Protein AF-A0A699WWT0-F1 (afdb_monomer)

Secondary structure (DSSP, 8-state):
-HHHHHHHHHTTS--------STTHHHHHHHT-------------------SHHHHHHHHHHHHHH-TTSHHHHSTTTGGGEEEPTTS-EEETTEEP--SGGGHHHHHHHHHHHSTT-----

pLDDT: mean 74.18, std 12.56, range [45.56, 90.94]

Nearest PDB structures (foldseek):
  7qtt-assembly1_I  TM=2.884E-01  e=9.155E+00  Homo sapiens

Sequence (122 aa):
MRQRRWIELFSNYDCEIRYHLGKANVVANVLSRKERAKPRRVRAMSMTIHSNIKAKILEAQSEAFKNTSTPTEMLKGLEKQLERKEDGGLYLGEQIWVPVYGNLRTLIMKEAHAMRYSIHPG

Foldseek 3Di:
DVVVVCPVVCVVDPDDDDDDPPPVCVVVVVVVPDPPPPPPPDDDDDDDPPDCLVVVQLVQVVVLVVVPPPPCPVCVPVVVQWDQDPVRFTDRVPHTDGDPPPVSVVVVVCCCVPPPPNDDPD

Radius of gyration: 27.01 Å; Cα contacts (8 Å, |Δi|>4): 52; chains: 1; bounding box: 66×43×54 Å

Structure (mmCIF, N/CA/C/O backbone):
data_AF-A0A699WWT0-F1
#
_entry.id   AF-A0A699WWT0-F1
#
loop_
_atom_site.group_PDB
_atom_site.id
_atom_site.type_symbol
_atom_site.label_atom_id
_atom_site.label_alt_id
_atom_site.label_comp_id
_atom_site.label_asym_id
_atom_site.label_entity_id
_atom_site.label_seq_id
_atom_site.pdbx_PDB_ins_code
_atom_site.Cartn_x
_atom_site.Cartn_y
_atom_site.Cartn_z
_atom_site.occupancy
_atom_site.B_iso_or_equiv
_atom_site.auth_seq_id
_atom_site.auth_comp_id
_atom_site.auth_asym_id
_atom_site.auth_atom_id
_atom_site.pdbx_PDB_model_num
ATOM 1 N N . MET A 1 1 ? 26.761 -16.540 -5.747 1.00 51.38 1 MET A N 1
ATOM 2 C CA . MET A 1 1 ? 25.296 -16.329 -5.888 1.00 51.38 1 MET A CA 1
ATOM 3 C C . MET A 1 1 ? 24.807 -16.152 -7.330 1.00 51.38 1 MET A C 1
ATOM 5 O O . MET A 1 1 ? 23.716 -16.619 -7.609 1.00 51.38 1 MET A O 1
ATOM 9 N N . ARG A 1 2 ? 25.549 -15.519 -8.262 1.00 53.88 2 ARG A N 1
ATOM 10 C CA . ARG A 1 2 ? 25.059 -15.328 -9.649 1.00 53.88 2 ARG A CA 1
ATOM 11 C C . ARG A 1 2 ? 24.909 -16.628 -10.450 1.00 53.88 2 ARG A C 1
ATOM 13 O O . ARG A 1 2 ? 23.918 -16.759 -11.141 1.00 53.88 2 ARG A O 1
ATOM 20 N N . GLN A 1 3 ? 25.821 -17.594 -10.310 1.00 61.78 3 GLN A N 1
ATOM 21 C CA . GLN A 1 3 ? 25.770 -18.857 -11.069 1.00 61.78 3 GLN A CA 1
ATOM 22 C C . GLN A 1 3 ? 24.549 -19.734 -10.752 1.00 61.78 3 GLN A C 1
ATOM 24 O O . GLN A 1 3 ? 23.990 -20.319 -11.667 1.00 61.78 3 GLN A O 1
ATOM 29 N N . ARG A 1 4 ? 24.086 -19.788 -9.493 1.00 68.69 4 ARG A N 1
ATOM 30 C CA . ARG A 1 4 ? 22.980 -20.684 -9.100 1.00 68.69 4 ARG A CA 1
ATOM 31 C C . ARG A 1 4 ? 21.634 -20.318 -9.736 1.00 68.69 4 ARG A C 1
ATOM 33 O O . ARG A 1 4 ? 20.849 -21.213 -9.993 1.00 68.69 4 ARG A O 1
ATOM 40 N N . ARG A 1 5 ? 21.387 -19.036 -10.037 1.00 64.94 5 ARG A N 1
ATOM 41 C CA . ARG A 1 5 ? 20.117 -18.584 -10.641 1.00 64.94 5 ARG A CA 1
ATOM 42 C C . ARG A 1 5 ? 19.953 -18.974 -12.110 1.00 64.94 5 ARG A C 1
ATOM 44 O O . ARG A 1 5 ? 18.832 -19.023 -12.586 1.00 64.94 5 ARG A O 1
ATOM 51 N N . TRP A 1 6 ? 21.046 -19.220 -12.831 1.00 72.12 6 TRP A N 1
ATOM 52 C CA . TRP A 1 6 ? 20.971 -19.538 -14.260 1.00 72.12 6 TRP A CA 1
ATOM 53 C C . TRP A 1 6 ? 20.789 -21.034 -14.532 1.00 72.12 6 TRP A C 1
ATOM 55 O O . TRP A 1 6 ? 20.422 -21.392 -15.642 1.00 72.12 6 TRP A O 1
ATOM 65 N N . ILE A 1 7 ? 21.008 -21.898 -13.535 1.00 76.31 7 ILE A N 1
ATOM 66 C CA . ILE A 1 7 ? 20.943 -23.359 -13.702 1.00 76.31 7 ILE A CA 1
ATOM 67 C C . ILE A 1 7 ? 19.528 -23.815 -14.094 1.00 76.31 7 ILE A C 1
ATOM 69 O O . ILE A 1 7 ? 19.395 -24.588 -15.033 1.00 76.31 7 ILE A O 1
ATOM 73 N N . GLU A 1 8 ? 18.485 -23.276 -13.455 1.00 78.88 8 GLU A N 1
ATOM 74 C CA . GLU A 1 8 ? 17.077 -23.567 -13.794 1.00 78.88 8 GLU A CA 1
ATOM 75 C C . GLU A 1 8 ? 16.679 -23.064 -15.189 1.00 78.88 8 GLU A C 1
ATOM 77 O O . GLU A 1 8 ? 15.812 -23.633 -15.844 1.00 78.88 8 GLU A O 1
ATOM 82 N N . LEU A 1 9 ? 17.310 -21.987 -15.670 1.00 75.06 9 LEU A N 1
ATOM 83 C CA . LEU A 1 9 ? 17.058 -21.498 -17.022 1.00 75.06 9 LEU A CA 1
ATOM 84 C C . LEU A 1 9 ? 17.703 -22.426 -18.052 1.00 75.06 9 LEU A C 1
ATOM 86 O O . LEU A 1 9 ? 17.061 -22.772 -19.038 1.00 75.06 9 LEU A O 1
ATOM 90 N N . PHE A 1 10 ? 18.952 -22.837 -17.818 1.00 75.56 10 PHE A N 1
ATOM 91 C CA . PHE A 1 10 ? 19.668 -23.735 -18.721 1.00 75.56 10 PHE A CA 1
ATOM 92 C C . PHE A 1 10 ? 19.035 -25.127 -18.792 1.00 75.56 10 PHE A C 1
ATOM 94 O O . PHE A 1 10 ? 19.085 -25.730 -19.853 1.00 75.56 10 PHE A O 1
ATOM 101 N N . SER A 1 11 ? 18.381 -25.620 -17.733 1.00 77.94 11 SER A N 1
ATOM 102 C CA . SER A 1 11 ? 17.716 -26.934 -17.768 1.00 77.94 11 SER A CA 1
ATOM 103 C C . SER A 1 11 ? 16.520 -27.013 -18.720 1.00 77.94 11 SER A C 1
ATOM 105 O O . SER A 1 11 ? 16.118 -28.111 -19.088 1.00 77.94 11 SER A O 1
ATOM 107 N N . ASN A 1 12 ? 15.948 -25.875 -19.123 1.00 84.75 12 ASN A N 1
ATOM 108 C CA . ASN A 1 12 ? 14.807 -25.835 -20.044 1.00 84.75 12 ASN A CA 1
ATOM 109 C C . ASN A 1 12 ? 15.221 -25.837 -21.523 1.00 84.75 12 ASN A C 1
ATOM 111 O O . ASN A 1 12 ? 14.359 -25.894 -22.397 1.00 84.75 12 ASN A O 1
ATOM 115 N N . TYR A 1 13 ? 16.521 -25.747 -21.809 1.00 83.62 13 TYR A N 1
ATOM 116 C CA . TYR A 1 13 ? 17.063 -25.761 -23.161 1.00 83.62 13 TYR A CA 1
ATOM 117 C C . TYR A 1 13 ? 18.034 -26.930 -23.297 1.00 83.62 13 TYR A C 1
ATOM 119 O O . TYR A 1 13 ? 18.896 -27.130 -22.447 1.00 83.62 13 TYR A O 1
ATOM 127 N N . ASP A 1 14 ? 17.936 -27.677 -24.393 1.00 83.19 14 ASP A N 1
ATOM 128 C CA . ASP A 1 14 ? 18.933 -28.694 -24.726 1.00 83.19 14 ASP A CA 1
ATOM 129 C C . ASP A 1 14 ? 20.166 -28.009 -25.337 1.00 83.19 14 ASP A C 1
ATOM 131 O O . ASP A 1 14 ? 20.302 -27.867 -26.554 1.00 83.19 14 ASP A O 1
ATOM 135 N N . CYS A 1 15 ? 21.009 -27.435 -24.475 1.00 79.06 15 CYS A N 1
ATOM 136 C CA . CYS A 1 15 ? 22.182 -26.668 -24.880 1.00 79.06 15 CYS A CA 1
ATOM 137 C C . CYS A 1 15 ? 23.481 -27.247 -24.304 1.00 79.06 15 CYS A C 1
ATOM 139 O O . CYS A 1 15 ? 23.629 -27.423 -23.096 1.00 79.06 15 CYS A O 1
ATOM 141 N N . GLU A 1 16 ? 24.469 -27.460 -25.175 1.00 83.81 16 GLU A N 1
ATOM 142 C CA . GLU A 1 16 ? 25.822 -27.878 -24.804 1.00 83.81 16 GLU A CA 1
ATOM 143 C C . GLU A 1 16 ? 26.755 -26.655 -24.756 1.00 83.81 16 GLU A C 1
ATOM 145 O O . GLU A 1 16 ? 26.905 -25.923 -25.739 1.00 83.81 16 GLU A O 1
ATOM 150 N N . ILE A 1 17 ? 27.407 -26.412 -23.613 1.00 80.25 17 ILE A N 1
ATOM 151 C CA . ILE A 1 17 ? 28.350 -25.294 -23.464 1.00 80.25 17 ILE A CA 1
ATOM 152 C C . ILE A 1 17 ? 29.701 -25.691 -24.073 1.00 80.25 17 ILE A C 1
ATOM 154 O O . ILE A 1 17 ? 30.526 -26.326 -23.416 1.00 80.25 17 ILE A O 1
ATOM 158 N N . ARG A 1 18 ? 29.956 -25.275 -25.318 1.00 82.50 18 ARG A N 1
ATOM 159 C CA . ARG A 1 18 ? 31.253 -25.465 -25.988 1.00 82.50 18 ARG A CA 1
ATOM 160 C C . ARG A 1 18 ? 32.106 -24.204 -25.918 1.00 82.50 18 ARG A C 1
ATOM 162 O O . ARG A 1 18 ? 31.701 -23.131 -26.362 1.00 82.50 18 ARG A O 1
ATOM 169 N N . TYR A 1 19 ? 33.308 -24.334 -25.360 1.00 80.56 19 TYR A N 1
ATOM 170 C CA . TYR A 1 19 ? 34.256 -23.227 -25.273 1.00 80.56 19 TYR A CA 1
ATOM 171 C C . TYR A 1 19 ? 35.204 -23.223 -26.474 1.00 80.56 19 TYR A C 1
ATOM 173 O O . TYR A 1 19 ? 35.904 -24.201 -26.731 1.00 80.56 19 TYR A O 1
ATOM 181 N N . HIS A 1 20 ? 35.256 -22.102 -27.193 1.00 76.19 20 HIS A N 1
ATOM 182 C CA . HIS A 1 20 ? 36.127 -21.927 -28.353 1.00 76.19 20 HIS A CA 1
ATOM 183 C C . HIS A 1 20 ? 37.058 -20.732 -28.136 1.00 76.19 20 HIS A C 1
ATOM 185 O O . HIS A 1 20 ? 36.615 -19.587 -28.028 1.00 76.19 20 HIS A O 1
ATOM 191 N N . LEU A 1 21 ? 38.365 -20.993 -28.085 1.00 76.94 21 LEU A N 1
ATOM 192 C CA . LEU A 1 21 ? 39.380 -19.952 -27.938 1.00 76.94 21 LEU A CA 1
ATOM 193 C C . LEU A 1 21 ? 39.644 -19.275 -29.301 1.00 76.94 21 LEU A C 1
ATOM 195 O O . LEU A 1 21 ? 39.799 -19.950 -30.317 1.00 76.94 21 LEU A O 1
ATOM 199 N N . GLY A 1 22 ? 39.723 -17.941 -29.344 1.00 79.50 22 GLY A N 1
ATOM 200 C CA . GLY A 1 22 ? 40.140 -17.191 -30.541 1.00 79.50 22 GLY A CA 1
ATOM 201 C C . GLY A 1 22 ? 39.002 -16.726 -31.466 1.00 79.50 22 GLY A C 1
ATOM 202 O O . GLY A 1 22 ? 38.072 -16.051 -31.023 1.00 79.50 22 GLY A O 1
ATOM 203 N N . LYS A 1 23 ? 39.106 -17.019 -32.776 1.00 70.62 23 LYS A N 1
ATOM 204 C CA . LYS A 1 23 ? 38.290 -16.406 -33.855 1.00 70.62 23 LYS A CA 1
ATOM 205 C C . LYS A 1 23 ? 36.775 -16.618 -33.714 1.00 70.62 23 LYS A C 1
ATOM 207 O O . LYS A 1 23 ? 36.009 -15.751 -34.121 1.00 70.62 23 LYS A O 1
ATOM 212 N N . ALA A 1 24 ? 36.340 -17.715 -33.094 1.00 74.12 24 ALA A N 1
ATOM 213 C CA . ALA A 1 24 ? 34.921 -17.996 -32.853 1.00 74.12 24 ALA A CA 1
ATOM 214 C C . ALA A 1 24 ? 34.254 -16.962 -31.924 1.00 74.12 24 ALA A C 1
ATOM 216 O O . ALA A 1 24 ? 33.059 -16.703 -32.032 1.00 74.12 24 ALA A O 1
ATOM 217 N N . ASN A 1 25 ? 35.032 -16.309 -31.056 1.00 76.88 25 ASN A N 1
ATOM 218 C CA . ASN A 1 25 ? 34.518 -15.323 -30.109 1.00 76.88 25 ASN A CA 1
ATOM 219 C C . ASN A 1 25 ? 34.491 -13.895 -30.688 1.00 76.88 25 ASN A C 1
ATOM 221 O O . ASN A 1 25 ? 34.091 -12.952 -30.009 1.00 76.88 25 ASN A O 1
ATOM 225 N N . VAL A 1 26 ? 34.933 -13.708 -31.939 1.00 80.94 26 VAL A N 1
ATOM 226 C CA . VAL A 1 26 ? 34.998 -12.389 -32.590 1.00 80.94 26 VAL A CA 1
ATOM 227 C C . VAL A 1 26 ? 33.597 -11.839 -32.831 1.00 80.94 26 VAL A C 1
ATOM 229 O O . VAL A 1 26 ? 33.352 -10.682 -32.512 1.00 80.94 26 VAL A O 1
ATOM 232 N N . VAL A 1 27 ? 32.660 -12.666 -33.303 1.00 77.25 27 VAL A N 1
ATOM 233 C CA . VAL A 1 27 ? 31.264 -12.251 -33.529 1.00 77.25 27 VAL A CA 1
ATOM 234 C C . VAL A 1 27 ? 30.602 -11.845 -32.211 1.00 77.25 27 VAL A C 1
ATOM 236 O O . VAL A 1 27 ? 30.026 -10.764 -32.119 1.00 77.25 27 VAL A O 1
ATOM 239 N N . ALA A 1 28 ? 30.768 -12.653 -31.159 1.00 77.94 28 ALA A N 1
ATOM 240 C CA . ALA A 1 28 ? 30.262 -12.335 -29.825 1.00 77.94 28 ALA A CA 1
ATOM 241 C C . ALA A 1 28 ? 30.893 -11.051 -29.258 1.00 77.94 28 ALA A C 1
ATOM 243 O O . ALA A 1 28 ? 30.185 -10.194 -28.732 1.00 77.94 28 ALA A O 1
ATOM 244 N N . ASN A 1 29 ? 32.206 -10.864 -29.421 1.00 79.00 29 ASN A N 1
ATOM 245 C CA . ASN A 1 29 ? 32.903 -9.653 -28.985 1.00 79.00 29 ASN A CA 1
ATOM 246 C C . ASN A 1 29 ? 32.468 -8.404 -29.759 1.00 79.00 29 ASN A C 1
ATOM 248 O O . ASN A 1 29 ? 32.382 -7.333 -29.163 1.00 79.00 29 ASN A O 1
ATOM 252 N N . VAL A 1 30 ? 32.200 -8.519 -31.063 1.00 79.44 30 VAL A N 1
ATOM 253 C CA . VAL A 1 30 ? 31.690 -7.413 -31.887 1.00 79.44 30 VAL A CA 1
ATOM 254 C C . VAL A 1 30 ? 30.265 -7.052 -31.459 1.00 79.44 30 VAL A C 1
ATOM 256 O O . VAL A 1 30 ? 29.993 -5.880 -31.213 1.00 79.44 30 VAL A O 1
ATOM 259 N N . LEU A 1 31 ? 29.385 -8.039 -31.262 1.00 74.44 31 LEU A N 1
ATOM 260 C CA . LEU A 1 31 ? 28.003 -7.816 -30.812 1.00 74.44 31 LEU A CA 1
ATOM 261 C C . LEU A 1 31 ? 27.908 -7.336 -29.353 1.00 74.44 31 LEU A C 1
ATOM 263 O O . LEU A 1 31 ? 27.012 -6.569 -29.003 1.00 74.44 31 LEU A O 1
ATOM 267 N N . SER A 1 32 ? 28.844 -7.737 -28.489 1.00 73.62 32 SER A N 1
ATOM 268 C CA . SER A 1 32 ? 28.883 -7.304 -27.086 1.00 73.62 32 SER A CA 1
ATOM 269 C C . SER A 1 32 ? 29.359 -5.858 -26.914 1.00 73.62 32 SER A C 1
ATOM 271 O O . SER A 1 32 ? 29.205 -5.300 -25.821 1.00 73.62 32 SER A O 1
ATOM 273 N N . ARG A 1 33 ? 29.917 -5.222 -27.952 1.00 69.81 33 ARG A N 1
ATOM 274 C CA . ARG A 1 33 ? 30.276 -3.794 -27.951 1.00 69.81 33 ARG A CA 1
ATOM 275 C C . ARG A 1 33 ? 29.038 -2.922 -28.176 1.00 69.81 33 ARG A C 1
ATOM 277 O O . ARG A 1 33 ? 29.025 -2.033 -29.016 1.00 69.81 33 ARG A O 1
ATOM 284 N N . LYS A 1 34 ? 27.987 -3.152 -27.390 1.00 64.06 34 LYS A N 1
ATOM 285 C CA . LYS A 1 34 ? 26.932 -2.157 -27.206 1.00 64.06 34 LYS A CA 1
ATOM 286 C C . LYS A 1 34 ? 27.533 -1.032 -26.372 1.00 64.06 34 LYS A C 1
ATOM 288 O O . LYS A 1 34 ? 28.075 -1.300 -25.297 1.00 64.06 34 LYS A O 1
ATOM 293 N N . GLU A 1 35 ? 27.472 0.198 -26.874 1.00 59.66 35 GLU A N 1
ATOM 294 C CA . GLU A 1 35 ? 27.886 1.391 -26.141 1.00 59.66 35 GLU A CA 1
ATOM 295 C C . GLU A 1 35 ? 27.203 1.370 -24.771 1.00 59.66 35 GLU A C 1
ATOM 297 O O . GLU A 1 35 ? 25.987 1.534 -24.646 1.00 59.66 35 GLU A O 1
ATOM 302 N N . ARG A 1 36 ? 27.976 1.081 -23.719 1.00 61.09 36 ARG A N 1
ATOM 303 C CA . ARG A 1 36 ? 27.499 1.210 -22.347 1.00 61.09 36 ARG A CA 1
ATOM 304 C C . ARG A 1 36 ? 27.460 2.700 -22.063 1.00 61.09 36 ARG A C 1
ATOM 306 O O . ARG A 1 36 ? 28.351 3.219 -21.391 1.00 61.09 36 ARG A O 1
ATOM 313 N N . ALA A 1 37 ? 26.448 3.386 -22.595 1.00 62.75 37 ALA A N 1
ATOM 314 C CA . ALA A 1 37 ? 26.070 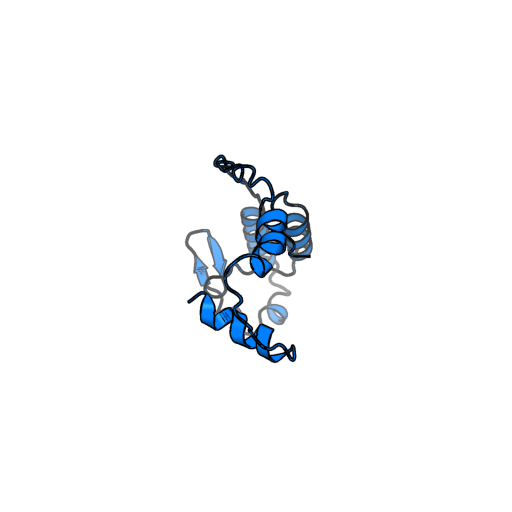4.696 -22.101 1.00 62.75 37 ALA A CA 1
ATOM 315 C C . ALA A 1 37 ? 26.055 4.566 -20.579 1.00 62.75 37 ALA A C 1
ATOM 317 O O . ALA A 1 37 ? 25.390 3.672 -20.040 1.00 62.75 37 ALA A O 1
ATOM 318 N N . LYS A 1 38 ? 26.903 5.350 -19.900 1.00 64.38 38 LYS A N 1
ATOM 319 C CA . LYS A 1 38 ? 27.019 5.299 -18.441 1.00 64.38 38 LYS A CA 1
ATOM 320 C C . LYS A 1 38 ? 25.591 5.314 -17.902 1.00 64.38 38 LY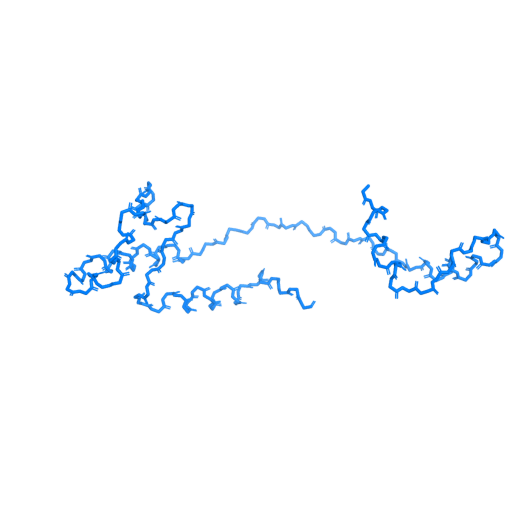S A C 1
ATOM 322 O O . LYS A 1 38 ? 24.864 6.240 -18.270 1.00 64.38 38 LYS A O 1
ATOM 327 N N . PRO A 1 39 ? 25.158 4.317 -17.105 1.00 58.75 39 PRO A N 1
ATOM 328 C CA . PRO A 1 39 ? 23.809 4.334 -16.572 1.00 58.75 39 PRO A CA 1
ATOM 329 C C . PRO A 1 39 ? 23.655 5.672 -15.867 1.00 58.75 39 PRO A C 1
ATOM 331 O O . PRO A 1 39 ? 24.429 5.989 -14.957 1.00 58.75 39 PRO A O 1
ATOM 334 N N . ARG A 1 40 ? 22.745 6.505 -16.381 1.00 61.75 40 ARG A N 1
ATOM 335 C CA . ARG A 1 40 ? 22.510 7.848 -15.869 1.00 61.75 40 ARG A CA 1
ATOM 336 C C . ARG A 1 40 ? 22.030 7.658 -14.439 1.00 61.75 40 ARG A C 1
ATOM 338 O O . ARG A 1 40 ? 20.877 7.316 -14.205 1.00 61.75 40 ARG A O 1
ATOM 345 N N . ARG A 1 41 ? 22.948 7.789 -13.480 1.00 58.19 41 ARG A N 1
ATOM 346 C CA . ARG A 1 41 ? 22.640 7.722 -12.053 1.00 58.19 41 ARG A CA 1
ATOM 347 C C . ARG A 1 41 ? 21.881 8.995 -11.719 1.00 58.19 41 ARG A C 1
ATOM 349 O O . ARG A 1 41 ? 22.477 10.027 -11.427 1.00 58.19 41 ARG A O 1
ATOM 356 N N . VAL A 1 42 ? 20.563 8.934 -11.850 1.00 61.69 42 VAL A N 1
ATOM 357 C CA . VAL A 1 42 ? 19.680 9.999 -11.394 1.00 61.69 42 VAL A CA 1
ATOM 358 C C . VAL A 1 42 ? 19.679 9.924 -9.870 1.00 61.69 42 VAL A C 1
ATOM 360 O O . VAL A 1 42 ? 19.284 8.911 -9.298 1.00 61.69 42 VAL A O 1
ATOM 363 N N . ARG A 1 43 ? 20.179 10.969 -9.203 1.00 59.81 43 ARG A N 1
ATOM 364 C CA . ARG A 1 43 ? 19.932 11.142 -7.769 1.00 59.81 43 ARG A CA 1
ATOM 365 C C . ARG A 1 43 ? 18.437 11.386 -7.615 1.00 59.81 43 ARG A C 1
ATOM 367 O O . ARG A 1 43 ? 17.932 12.367 -8.154 1.00 59.81 43 ARG A O 1
ATOM 374 N N . ALA A 1 44 ? 17.741 10.498 -6.912 1.00 57.19 44 ALA A N 1
ATOM 375 C CA . ALA A 1 44 ? 16.399 10.802 -6.448 1.00 57.19 44 ALA A CA 1
ATOM 376 C C . ALA A 1 44 ? 16.519 12.005 -5.505 1.00 57.19 44 ALA A C 1
ATOM 378 O O . ALA A 1 44 ? 17.169 11.914 -4.464 1.00 57.19 44 ALA A O 1
ATOM 379 N N . MET A 1 45 ? 15.979 13.155 -5.904 1.00 66.38 45 MET A N 1
ATOM 380 C CA . MET A 1 45 ? 15.802 14.263 -4.970 1.00 66.38 45 MET A CA 1
ATOM 381 C C . MET A 1 45 ? 14.801 13.800 -3.909 1.00 66.38 45 MET A C 1
ATOM 383 O O . MET A 1 45 ? 13.838 13.111 -4.245 1.00 66.38 45 MET A O 1
ATOM 387 N N . SER A 1 46 ? 15.039 14.117 -2.634 1.00 54.72 46 SER A N 1
ATOM 388 C CA . SER A 1 46 ? 14.085 13.792 -1.572 1.00 54.72 46 SER A CA 1
ATOM 389 C C . SER A 1 46 ? 12.756 14.473 -1.888 1.00 54.72 46 SER A C 1
ATOM 391 O O . SER A 1 46 ? 12.665 15.699 -1.864 1.00 54.72 46 SER A O 1
ATOM 393 N N . MET A 1 47 ? 11.738 13.689 -2.218 1.00 60.00 47 MET A N 1
ATOM 394 C CA . MET A 1 47 ? 10.391 14.195 -2.436 1.00 60.00 47 MET A CA 1
ATOM 395 C C . MET A 1 47 ? 9.570 13.842 -1.207 1.00 60.00 47 MET A C 1
ATOM 397 O O . MET A 1 47 ? 9.350 12.666 -0.918 1.00 60.00 47 MET A O 1
ATOM 401 N N . THR A 1 48 ? 9.146 14.858 -0.461 1.00 60.19 48 THR A N 1
ATOM 402 C CA . THR A 1 48 ? 8.201 14.682 0.637 1.00 60.19 48 THR A CA 1
ATOM 403 C C . THR A 1 48 ? 6.810 14.499 0.036 1.00 60.19 48 THR A C 1
ATOM 405 O O . THR A 1 48 ? 6.140 15.448 -0.364 1.00 60.19 48 THR A O 1
ATOM 408 N N . ILE A 1 49 ? 6.381 13.244 -0.098 1.00 63.66 49 ILE A N 1
ATOM 409 C CA . ILE A 1 49 ? 5.018 12.927 -0.529 1.00 63.66 49 ILE A CA 1
ATOM 410 C C . ILE A 1 49 ? 4.094 13.164 0.669 1.00 63.66 49 ILE A C 1
ATOM 412 O O . ILE A 1 49 ? 3.975 12.326 1.561 1.00 63.66 49 ILE A O 1
ATOM 416 N N . HIS A 1 50 ? 3.441 14.323 0.697 1.00 64.06 50 HIS A N 1
ATOM 417 C CA . HIS A 1 50 ? 2.430 14.652 1.700 1.00 64.06 50 HIS A CA 1
ATOM 418 C C . HIS A 1 50 ? 1.084 14.030 1.304 1.00 64.06 50 HIS A C 1
ATOM 420 O O . HIS A 1 50 ? 0.213 14.700 0.752 1.00 64.06 50 HIS A O 1
ATOM 426 N N . SER A 1 51 ? 0.913 12.727 1.544 1.00 72.81 51 SER A N 1
ATOM 427 C CA . SER A 1 51 ? -0.377 12.067 1.303 1.00 72.81 51 SER A CA 1
ATOM 428 C C . SER A 1 51 ? -1.351 12.338 2.458 1.00 72.81 51 SER A C 1
ATOM 430 O O . SER A 1 51 ? -1.034 12.088 3.620 1.00 72.81 51 SER A O 1
ATOM 432 N N . ASN A 1 52 ? -2.563 12.807 2.146 1.00 84.69 52 ASN A N 1
ATOM 433 C CA . ASN A 1 52 ? -3.646 12.980 3.128 1.00 84.69 52 ASN A CA 1
ATOM 434 C C . ASN A 1 52 ? -4.435 11.671 3.375 1.00 84.69 52 ASN A C 1
ATOM 436 O O . ASN A 1 52 ? -5.520 11.668 3.950 1.00 84.69 52 ASN A O 1
ATOM 440 N N . ILE A 1 53 ? -3.926 10.528 2.900 1.00 86.94 53 ILE A N 1
ATOM 441 C CA . ILE A 1 53 ? -4.610 9.234 3.036 1.00 86.94 53 ILE A CA 1
ATOM 442 C C . ILE A 1 53 ? -4.732 8.859 4.512 1.00 86.94 53 ILE A C 1
ATOM 444 O O . ILE A 1 53 ? -5.802 8.451 4.954 1.00 86.94 53 ILE A O 1
ATOM 448 N N . LYS A 1 54 ? -3.652 9.040 5.284 1.00 87.62 54 LYS A N 1
ATOM 449 C CA . LYS A 1 54 ? -3.625 8.653 6.697 1.00 87.62 54 LYS A CA 1
ATOM 450 C C . LYS A 1 54 ? -4.684 9.396 7.512 1.00 87.62 54 LYS A C 1
ATOM 452 O O . LYS A 1 54 ? -5.417 8.753 8.251 1.00 87.62 54 LYS A O 1
ATOM 457 N N . ALA A 1 55 ? -4.820 10.713 7.342 1.00 89.50 55 ALA A N 1
ATOM 458 C CA . ALA A 1 55 ? -5.822 11.473 8.088 1.00 89.50 55 ALA A CA 1
ATOM 459 C C . ALA A 1 55 ? -7.253 11.051 7.716 1.00 89.50 55 ALA A C 1
ATOM 461 O O . ALA A 1 55 ? -8.074 10.855 8.607 1.00 89.50 55 ALA A O 1
ATOM 462 N N . LYS A 1 56 ? -7.523 10.801 6.425 1.00 89.38 56 LYS A N 1
ATOM 463 C CA . LYS A 1 56 ? -8.827 10.286 5.971 1.00 89.38 56 LYS A CA 1
ATOM 464 C C . LYS A 1 56 ? -9.157 8.904 6.545 1.00 89.38 56 LYS A C 1
ATOM 466 O O . LYS A 1 56 ? -10.319 8.625 6.819 1.00 89.38 56 LYS A O 1
ATOM 471 N N . ILE A 1 57 ? -8.154 8.039 6.740 1.00 90.31 57 ILE A N 1
ATOM 472 C CA . ILE A 1 57 ? -8.349 6.750 7.425 1.00 90.31 57 ILE A CA 1
ATOM 473 C C . ILE A 1 57 ? -8.775 6.984 8.874 1.00 90.31 57 ILE A C 1
ATOM 475 O O . ILE A 1 57 ? -9.767 6.402 9.301 1.00 90.31 57 ILE A O 1
ATOM 479 N N . LEU A 1 58 ? -8.083 7.856 9.610 1.00 89.94 58 LEU A N 1
ATOM 480 C CA . LEU A 1 58 ? -8.402 8.141 11.015 1.00 89.94 58 LEU A CA 1
ATOM 481 C C . LEU A 1 58 ? -9.808 8.735 11.192 1.00 89.94 58 LEU A C 1
ATOM 483 O O .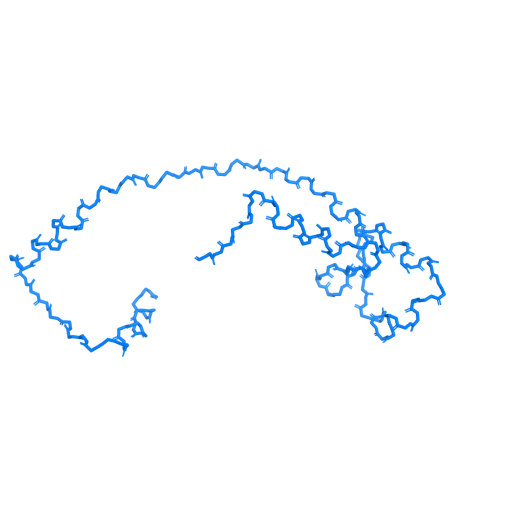 LEU A 1 58 ? -10.541 8.338 12.098 1.00 89.94 58 LEU A O 1
ATOM 487 N N . GLU A 1 59 ? -10.206 9.649 10.308 1.00 89.69 59 GLU A N 1
ATOM 488 C CA . GLU A 1 59 ? -11.551 10.230 10.295 1.00 89.69 59 GLU A CA 1
ATOM 489 C C . GLU A 1 59 ? -12.620 9.153 10.066 1.00 89.69 59 GLU A C 1
ATOM 491 O O . GLU A 1 59 ? -13.535 9.000 10.877 1.00 89.69 59 GLU A O 1
ATOM 496 N N . ALA A 1 60 ? -12.439 8.318 9.038 1.00 88.69 60 ALA A N 1
ATOM 497 C CA . ALA A 1 60 ? -13.360 7.226 8.736 1.00 88.69 60 ALA A CA 1
ATOM 498 C C . ALA A 1 60 ? -13.433 6.182 9.864 1.00 88.69 60 ALA A C 1
ATOM 500 O O . ALA A 1 60 ? -14.502 5.628 10.118 1.00 88.69 60 ALA A O 1
ATOM 501 N N . GLN A 1 61 ? -12.322 5.913 10.561 1.00 88.00 61 GLN A N 1
ATOM 502 C CA . GLN A 1 61 ? -12.308 5.041 11.739 1.00 88.00 61 GLN A CA 1
ATOM 503 C C . GLN A 1 61 ? -13.139 5.633 12.888 1.00 88.00 61 GLN A C 1
ATOM 505 O O . GLN A 1 61 ? -13.908 4.911 13.521 1.00 88.00 61 GLN A O 1
ATOM 510 N N . SER A 1 62 ? -13.010 6.939 13.142 1.00 85.19 62 SER A N 1
ATOM 511 C CA . SER A 1 62 ? -13.782 7.652 14.169 1.00 85.19 62 SER A CA 1
ATOM 512 C C . SER A 1 62 ? -15.282 7.629 13.868 1.00 85.19 62 SER A C 1
ATOM 514 O O . SER A 1 62 ? -16.086 7.347 14.756 1.00 85.19 62 SER A O 1
ATOM 516 N N . GLU A 1 63 ? -15.672 7.856 12.611 1.00 84.94 63 GLU A N 1
ATOM 517 C CA . GLU A 1 63 ? -17.075 7.780 12.185 1.00 84.94 63 GLU A CA 1
ATOM 518 C C . GLU A 1 63 ? -17.639 6.358 12.264 1.00 84.94 63 GLU A C 1
ATOM 520 O O . GLU A 1 63 ? -18.725 6.154 12.809 1.00 84.94 63 GLU A O 1
ATOM 525 N N . ALA A 1 64 ? -16.881 5.360 11.800 1.00 79.06 64 ALA A N 1
ATOM 526 C CA . ALA A 1 64 ? -17.283 3.957 11.879 1.00 79.06 64 ALA A CA 1
ATOM 527 C C . ALA A 1 64 ? -17.496 3.488 13.329 1.00 79.06 64 ALA A C 1
ATOM 529 O O . ALA A 1 64 ? -18.337 2.626 13.576 1.00 79.06 64 ALA A O 1
ATOM 530 N N . PHE A 1 65 ? -16.771 4.075 14.287 1.00 74.25 65 PHE A N 1
ATOM 531 C CA . PHE A 1 65 ? -16.924 3.779 15.711 1.00 74.25 65 PHE A CA 1
ATOM 532 C C . PHE A 1 65 ? -18.103 4.523 16.364 1.00 74.25 65 PHE A C 1
ATOM 534 O O . PHE A 1 65 ? -18.689 4.018 17.318 1.00 74.25 65 PHE A O 1
ATOM 541 N N . LYS A 1 66 ? -18.473 5.711 15.863 1.00 72.81 66 LYS A N 1
ATOM 542 C CA . LYS A 1 66 ? -19.588 6.526 16.390 1.00 72.81 66 LYS A CA 1
ATOM 543 C C . LYS A 1 66 ? -20.970 6.039 15.952 1.00 72.81 66 LYS A C 1
ATOM 545 O O . LYS A 1 66 ? -21.923 6.211 16.705 1.00 72.81 66 LYS A O 1
ATOM 550 N N . ASN A 1 67 ? -21.096 5.437 14.769 1.00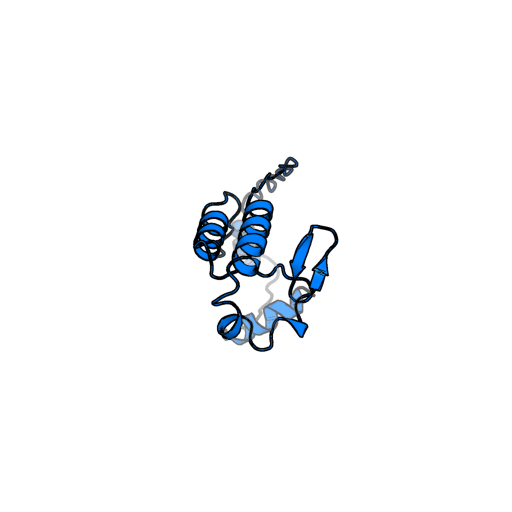 61.78 67 A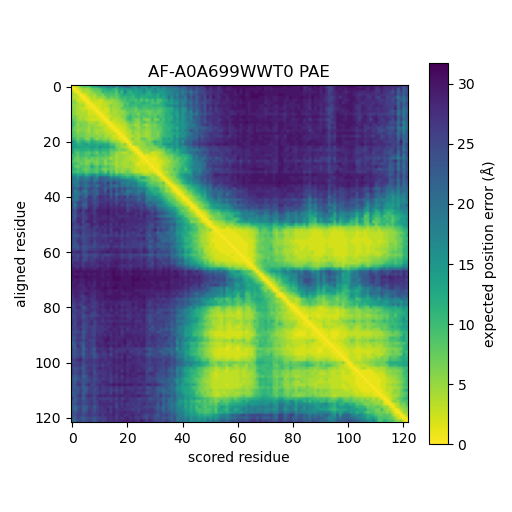SN A N 1
ATOM 551 C CA . ASN A 1 67 ? -22.376 4.978 14.204 1.00 61.78 67 ASN A CA 1
ATOM 552 C C . ASN A 1 67 ? -22.827 3.628 14.808 1.00 61.78 67 ASN A C 1
ATOM 554 O O . ASN A 1 67 ? -23.073 2.652 14.101 1.00 61.78 67 ASN A O 1
ATOM 558 N N . THR A 1 68 ? -22.907 3.582 16.140 1.00 50.72 68 THR A N 1
ATOM 559 C CA . THR A 1 68 ? -23.042 2.433 17.059 1.00 50.72 68 THR A CA 1
ATOM 560 C C . THR A 1 68 ? -24.296 1.548 16.921 1.00 50.72 68 THR A C 1
ATOM 562 O O . THR A 1 68 ? -24.590 0.778 17.831 1.00 50.72 68 THR A O 1
ATOM 565 N N . SER A 1 69 ? -25.015 1.564 15.795 1.00 50.72 69 SER A N 1
ATOM 566 C CA . SER A 1 69 ? -26.134 0.640 15.521 1.00 50.72 69 SER A CA 1
ATOM 567 C C . SER A 1 69 ? -25.810 -0.484 14.523 1.00 50.72 69 SER A C 1
ATOM 569 O O . SER A 1 69 ? -26.540 -1.469 14.471 1.00 50.72 69 SER A O 1
ATOM 571 N N . THR A 1 70 ? -24.703 -0.395 13.777 1.00 50.62 70 THR A N 1
ATOM 572 C CA . THR A 1 70 ? -24.235 -1.426 12.825 1.00 50.62 70 THR A CA 1
ATOM 573 C C . THR A 1 70 ? -22.774 -1.921 12.965 1.00 50.62 70 THR A C 1
ATOM 575 O O . THR A 1 70 ? -22.329 -2.635 12.064 1.00 50.62 70 THR A O 1
ATOM 578 N N . PRO A 1 71 ? -21.963 -1.626 14.011 1.00 50.91 71 PRO A N 1
ATOM 579 C CA . PRO A 1 71 ? -20.635 -2.253 14.129 1.00 50.91 71 PRO A CA 1
ATOM 580 C C . PRO A 1 71 ? -20.708 -3.752 14.456 1.00 50.91 71 PRO A C 1
ATOM 582 O O . PRO A 1 71 ? -19.803 -4.516 14.117 1.00 50.91 71 PRO A O 1
ATOM 585 N N . THR A 1 72 ? -21.802 -4.175 15.099 1.00 47.91 72 THR A N 1
ATOM 586 C CA . THR A 1 72 ? -21.947 -5.478 15.763 1.00 47.91 72 THR A CA 1
ATOM 587 C C . THR A 1 72 ? -21.894 -6.678 14.810 1.00 47.91 72 THR A C 1
ATOM 589 O O . THR A 1 72 ? -21.596 -7.785 15.254 1.00 47.91 72 THR A O 1
ATOM 592 N N . GLU A 1 73 ? -22.131 -6.485 13.509 1.00 50.97 73 GLU A N 1
ATOM 593 C CA . GLU A 1 73 ? -21.973 -7.546 12.501 1.00 50.97 73 GLU A CA 1
ATOM 594 C C . GLU A 1 73 ? -20.623 -7.501 11.772 1.00 50.97 73 GLU A C 1
ATOM 596 O O . GLU A 1 73 ? -20.068 -8.556 11.477 1.00 50.97 73 GLU A O 1
ATOM 601 N N . MET A 1 74 ? -20.042 -6.317 11.531 1.00 54.69 74 MET A N 1
ATOM 602 C CA . MET A 1 74 ? -18.798 -6.186 10.751 1.00 54.69 74 MET A CA 1
ATOM 603 C C . MET A 1 74 ? -17.519 -6.439 11.559 1.00 54.69 74 MET A C 1
ATOM 605 O O . MET A 1 74 ? -16.514 -6.860 10.987 1.00 54.69 74 MET A O 1
ATOM 609 N N . LEU A 1 75 ? -17.538 -6.184 12.870 1.00 59.75 75 LEU A N 1
ATOM 610 C CA . LEU A 1 75 ? -16.381 -6.364 13.756 1.00 59.75 75 LEU A CA 1
ATOM 611 C C . LEU A 1 75 ? -16.511 -7.574 14.687 1.00 59.75 75 LEU A C 1
ATOM 613 O O . LEU A 1 75 ? -15.669 -7.755 15.567 1.00 59.75 75 LEU A O 1
ATOM 617 N N . LYS A 1 76 ? -17.532 -8.422 14.498 1.00 58.44 76 LYS A N 1
ATOM 618 C CA . LYS A 1 76 ? -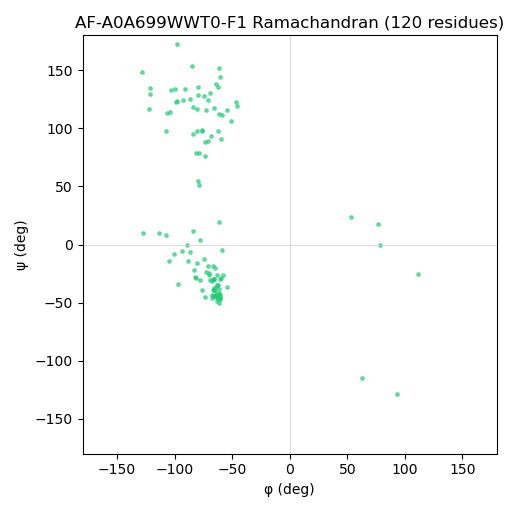17.862 -9.545 15.388 1.00 58.44 76 LYS A CA 1
ATOM 619 C C . LYS A 1 76 ? -16.686 -10.536 15.486 1.00 58.44 76 LYS A C 1
ATOM 621 O O . LYS A 1 76 ? -16.549 -11.450 14.682 1.00 58.44 76 LYS A O 1
ATOM 626 N N . GLY A 1 77 ? -15.809 -10.313 16.467 1.00 64.88 77 GLY A N 1
ATOM 627 C CA . GLY A 1 77 ? -14.584 -11.081 16.726 1.00 64.88 77 GLY A CA 1
ATOM 628 C C . GLY A 1 77 ? -13.264 -10.336 16.473 1.00 64.88 77 GLY A C 1
ATOM 629 O O . GLY A 1 77 ? -12.278 -10.652 17.136 1.00 64.88 77 GLY A O 1
ATOM 630 N N . LEU A 1 78 ? -13.235 -9.323 15.596 1.00 66.50 78 LEU A N 1
ATOM 631 C CA . LEU A 1 78 ? -12.004 -8.595 15.247 1.00 66.50 78 LEU A CA 1
ATOM 632 C C . LEU A 1 78 ? -11.660 -7.480 16.249 1.00 66.50 78 LEU A C 1
ATOM 634 O O . LEU A 1 78 ? -10.498 -7.105 16.358 1.00 66.50 78 LEU A O 1
ATOM 638 N N . GLU A 1 79 ? -12.638 -6.981 17.016 1.00 67.62 79 GLU A N 1
ATOM 639 C CA . GLU A 1 79 ? -12.430 -5.901 18.004 1.00 67.62 79 GLU A CA 1
ATOM 640 C C . GLU A 1 79 ? -11.326 -6.228 19.012 1.00 67.62 79 GLU A C 1
ATOM 642 O O . GLU A 1 79 ? -10.549 -5.357 19.382 1.00 67.62 79 GLU A O 1
ATOM 647 N N . LYS A 1 80 ? -11.215 -7.501 19.413 1.00 72.44 80 LYS A N 1
ATOM 648 C CA . LYS A 1 80 ? -10.199 -7.959 20.371 1.00 72.44 80 LYS A CA 1
ATOM 649 C C . LYS A 1 80 ? -8.778 -7.967 19.800 1.00 72.44 80 LYS A C 1
ATOM 651 O O . LYS A 1 80 ? -7.833 -8.049 20.573 1.00 72.44 80 LYS A O 1
ATOM 656 N N . GLN A 1 81 ? -8.632 -7.937 18.475 1.00 81.06 81 GLN A N 1
ATOM 657 C CA . GLN A 1 81 ? -7.339 -7.943 17.780 1.00 81.06 81 GLN A CA 1
ATOM 658 C C . GLN A 1 81 ? -6.916 -6.547 17.308 1.00 81.06 81 GLN A C 1
ATOM 660 O O . GLN A 1 81 ? -5.807 -6.382 16.805 1.00 81.06 81 GLN A O 1
ATOM 665 N N . LEU A 1 82 ? -7.806 -5.558 17.425 1.00 84.88 82 LEU A N 1
ATOM 666 C CA . LEU A 1 82 ? -7.537 -4.189 17.022 1.00 84.88 82 LEU A CA 1
ATOM 667 C C . LEU A 1 82 ? -6.819 -3.439 18.141 1.00 84.88 82 LEU A C 1
ATOM 669 O O . LEU A 1 82 ? -7.358 -3.231 19.225 1.00 84.88 82 LEU A O 1
ATOM 673 N N . GLU A 1 83 ? -5.609 -2.985 17.843 1.00 89.31 83 GLU A N 1
ATOM 674 C CA . GLU A 1 83 ? -4.785 -2.206 18.759 1.00 89.31 83 GLU A CA 1
ATOM 675 C C . GLU A 1 83 ? -4.817 -0.732 18.364 1.00 89.31 83 GLU A C 1
ATOM 677 O O . GLU A 1 83 ? -4.639 -0.374 17.196 1.00 89.31 83 GLU A O 1
ATOM 682 N N . ARG A 1 84 ? -5.030 0.149 19.345 1.00 88.56 84 ARG A N 1
ATOM 683 C CA . ARG A 1 84 ? -4.888 1.593 19.146 1.00 88.56 84 ARG A CA 1
ATOM 684 C C . ARG A 1 84 ? -3.430 1.989 19.367 1.00 88.56 84 ARG A C 1
ATOM 686 O O . ARG A 1 84 ? -2.887 1.716 20.434 1.00 88.56 84 ARG A O 1
ATOM 693 N N . LYS A 1 85 ? -2.820 2.659 18.387 1.00 90.81 85 LYS A N 1
ATOM 694 C CA . LYS A 1 85 ? -1.438 3.167 18.483 1.00 90.81 85 LYS A CA 1
ATOM 695 C C . LYS A 1 85 ? -1.393 4.650 18.870 1.00 90.81 85 LYS A C 1
ATOM 697 O O . LYS A 1 85 ? -2.421 5.323 18.931 1.00 90.81 85 LYS A O 1
ATOM 702 N N . GLU A 1 86 ? -0.186 5.156 19.135 1.00 89.06 86 GLU A N 1
ATOM 703 C CA . GLU A 1 86 ? 0.081 6.546 19.558 1.00 89.06 86 GLU A CA 1
ATOM 704 C C . GLU A 1 86 ? -0.423 7.601 18.563 1.00 89.06 86 GLU A C 1
ATOM 706 O O . GLU A 1 86 ? -0.761 8.716 18.947 1.00 89.06 86 GLU A O 1
ATOM 711 N N . ASP A 1 87 ? -0.524 7.245 17.283 1.00 86.38 87 ASP A N 1
ATOM 712 C CA . ASP A 1 87 ? -1.054 8.114 16.231 1.00 86.38 87 ASP A CA 1
ATOM 713 C C . ASP A 1 87 ? -2.591 8.202 16.214 1.00 86.38 87 ASP A C 1
ATOM 715 O O . ASP A 1 87 ? -3.163 8.828 15.320 1.00 86.38 87 ASP A O 1
ATOM 719 N N . GLY A 1 88 ? -3.261 7.565 17.178 1.00 86.38 88 GLY A N 1
ATOM 720 C CA . GLY A 1 88 ? -4.714 7.545 17.319 1.00 86.38 88 GLY A CA 1
ATOM 721 C C . GLY A 1 88 ? -5.430 6.583 16.369 1.00 86.38 88 GLY A C 1
ATOM 722 O O . GLY A 1 88 ? -6.656 6.485 16.443 1.00 86.38 88 GLY A O 1
ATOM 723 N N . GLY A 1 89 ? -4.698 5.871 15.507 1.00 89.19 89 GLY A N 1
ATOM 724 C CA . GLY A 1 89 ? -5.260 4.910 14.565 1.00 89.19 89 GLY A CA 1
ATOM 725 C C . GLY A 1 89 ? -5.474 3.529 15.165 1.00 89.19 89 GLY A C 1
ATOM 726 O O . GLY A 1 89 ? -4.783 3.118 16.099 1.00 89.19 89 GLY A O 1
ATOM 727 N N . LEU A 1 90 ? -6.432 2.802 14.595 1.00 89.81 90 LEU A N 1
ATOM 728 C CA . LEU A 1 90 ? -6.663 1.387 14.875 1.00 89.81 90 LEU A CA 1
ATOM 729 C C . LEU A 1 90 ? -5.876 0.500 13.899 1.00 89.81 90 LEU A C 1
ATOM 731 O O . LEU A 1 90 ? -5.902 0.730 12.684 1.00 89.81 90 LEU A O 1
ATOM 735 N N . TYR A 1 91 ? -5.206 -0.520 14.431 1.00 90.94 91 TYR A N 1
ATOM 736 C CA . TYR A 1 91 ? -4.300 -1.410 13.707 1.00 90.94 91 TYR A CA 1
ATOM 737 C C . TYR A 1 91 ? -4.634 -2.881 13.944 1.00 90.94 91 TYR A C 1
ATOM 739 O O . TYR A 1 91 ? -5.058 -3.258 15.031 1.00 90.94 91 TYR A O 1
ATOM 747 N N . LEU A 1 92 ? -4.377 -3.713 12.936 1.00 87.62 92 LEU A N 1
ATOM 748 C CA . LEU A 1 92 ? -4.293 -5.164 13.065 1.00 87.62 92 LEU A CA 1
ATOM 749 C C . LEU A 1 92 ? -2.812 -5.549 12.928 1.00 87.62 92 LEU A C 1
ATOM 751 O O . LEU A 1 92 ? -2.263 -5.581 11.823 1.00 87.62 92 LEU A O 1
ATOM 755 N N . GLY A 1 93 ? -2.138 -5.746 14.064 1.00 86.50 93 GLY A N 1
ATOM 756 C CA . GLY A 1 93 ? -0.681 -5.900 14.121 1.00 86.50 93 GLY A CA 1
ATOM 757 C C . GLY A 1 93 ? 0.062 -4.645 13.636 1.00 86.50 93 GLY A C 1
ATOM 758 O O . GLY A 1 93 ? -0.008 -3.573 14.242 1.00 86.50 93 GLY A O 1
ATOM 759 N N . GLU A 1 94 ? 0.798 -4.759 12.529 1.00 88.38 94 GLU A N 1
ATOM 760 C CA . GLU A 1 94 ? 1.537 -3.634 11.928 1.00 88.38 94 GLU A CA 1
ATOM 761 C C . GLU A 1 94 ? 0.750 -2.890 10.838 1.00 88.38 94 GLU A C 1
ATOM 763 O O . GLU A 1 94 ? 1.199 -1.850 10.354 1.00 88.38 94 GLU A O 1
ATOM 768 N N . GLN A 1 95 ? -0.432 -3.380 10.457 1.00 88.50 95 GLN A N 1
ATOM 769 C CA . GLN A 1 95 ? -1.231 -2.801 9.378 1.00 88.50 95 GLN A CA 1
ATOM 770 C C . GLN A 1 95 ? -2.344 -1.911 9.924 1.00 88.50 95 GLN A C 1
ATOM 772 O O . GLN A 1 95 ? -3.071 -2.301 10.836 1.00 88.50 95 GLN A O 1
ATOM 777 N N . ILE A 1 96 ? -2.502 -0.716 9.346 1.00 90.56 96 ILE A N 1
ATOM 778 C CA . ILE A 1 96 ? -3.615 0.170 9.696 1.00 90.56 96 ILE A CA 1
ATOM 779 C C . ILE A 1 96 ? -4.926 -0.437 9.192 1.00 90.56 96 ILE A C 1
ATOM 781 O O . ILE A 1 96 ? -5.038 -0.844 8.032 1.00 90.56 96 ILE A O 1
ATOM 785 N N . TRP A 1 97 ? -5.931 -0.512 10.058 1.00 88.75 97 TRP A N 1
ATOM 786 C CA . TRP A 1 97 ? -7.232 -1.039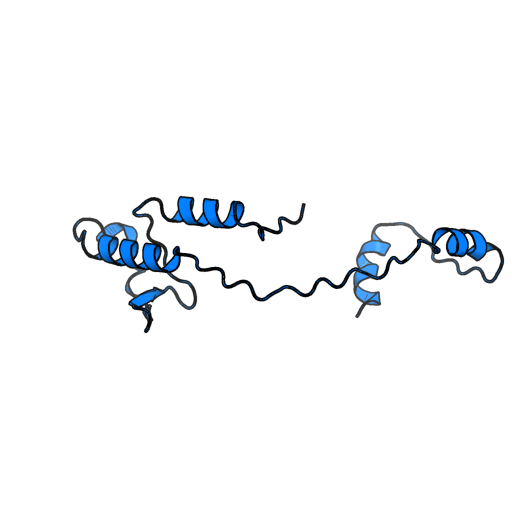 9.673 1.00 88.75 97 TRP A CA 1
ATOM 787 C C . TRP A 1 97 ? -7.989 -0.019 8.820 1.00 88.75 97 TRP A C 1
ATOM 789 O O . TRP A 1 97 ? -8.158 1.133 9.208 1.00 88.75 97 TRP A O 1
ATOM 799 N N . VAL A 1 98 ? -8.469 -0.431 7.649 1.00 88.44 98 VAL A N 1
ATOM 800 C CA . VAL A 1 98 ? -9.233 0.448 6.757 1.00 88.44 98 VAL A CA 1
ATOM 801 C C . VAL A 1 98 ? -10.711 0.049 6.800 1.00 88.44 98 VAL A C 1
ATOM 803 O O . VAL A 1 98 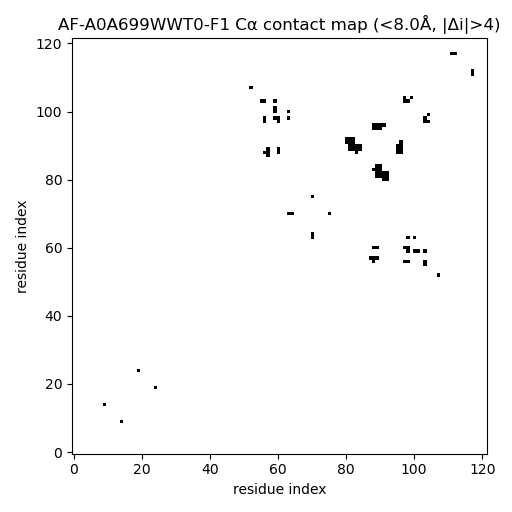? -11.049 -1.047 6.321 1.00 88.44 98 VAL A O 1
ATOM 806 N N . PRO A 1 99 ? -11.598 0.916 7.330 1.00 82.44 99 PRO A N 1
ATOM 807 C CA . PRO A 1 99 ? -13.027 0.634 7.366 1.00 82.44 99 PRO A CA 1
ATOM 808 C C . PRO A 1 99 ? -13.592 0.468 5.949 1.00 82.44 99 PRO A C 1
ATOM 810 O O . PRO A 1 99 ? -13.091 1.036 4.978 1.00 82.44 99 PRO A O 1
ATOM 813 N N . VAL A 1 100 ? -14.661 -0.324 5.825 1.00 78.44 100 VAL A N 1
ATOM 814 C CA . VAL A 1 100 ? -15.438 -0.430 4.571 1.00 78.44 100 VAL A CA 1
ATOM 815 C C . VAL A 1 100 ? -16.215 0.868 4.302 1.00 78.44 100 VAL A C 1
ATOM 817 O O . VAL A 1 100 ? -16.506 1.205 3.158 1.00 78.44 100 VAL A O 1
ATOM 820 N N . TYR A 1 101 ? -16.502 1.621 5.363 1.00 73.25 101 TYR A N 1
ATOM 821 C CA . TYR A 1 101 ? -17.185 2.905 5.330 1.00 73.25 101 TYR A CA 1
ATOM 822 C C . TYR A 1 101 ? -16.429 3.967 4.502 1.00 73.25 101 TYR A C 1
ATOM 824 O O . TYR A 1 101 ? -15.198 4.019 4.491 1.00 73.25 101 TYR A O 1
ATOM 832 N N . GLY A 1 102 ? -17.178 4.829 3.804 1.00 75.31 102 GLY A N 1
ATOM 833 C CA . GLY A 1 102 ? -16.638 6.014 3.123 1.00 75.31 102 GLY A CA 1
ATOM 834 C C . GLY A 1 102 ? -15.901 5.763 1.800 1.00 75.31 102 GLY A C 1
ATOM 835 O O . GLY A 1 102 ? -15.148 6.628 1.359 1.00 75.31 102 GLY A O 1
ATOM 836 N N . ASN A 1 103 ? -16.076 4.598 1.155 1.00 82.56 103 ASN A N 1
ATOM 837 C CA . ASN A 1 103 ? -15.415 4.234 -0.117 1.00 82.56 103 ASN A CA 1
ATOM 838 C C . ASN A 1 103 ? -13.878 4.375 -0.091 1.00 82.56 103 ASN A C 1
ATOM 840 O O . ASN A 1 103 ? -13.223 4.529 -1.129 1.00 82.56 103 ASN A O 1
ATOM 844 N N . LEU A 1 104 ? -13.281 4.308 1.101 1.00 85.44 104 LEU A N 1
ATOM 845 C CA . LEU A 1 104 ? -11.885 4.676 1.307 1.00 85.44 104 LEU A CA 1
ATOM 846 C C . LEU A 1 104 ? -10.919 3.711 0.612 1.00 85.44 104 LEU A C 1
ATOM 848 O O . LEU A 1 104 ? -9.883 4.128 0.103 1.00 85.44 104 LEU A O 1
ATOM 852 N N . ARG A 1 105 ? -11.293 2.432 0.502 1.00 86.75 105 ARG A N 1
ATOM 853 C CA . ARG A 1 105 ? -10.528 1.416 -0.241 1.00 86.75 105 ARG A CA 1
ATOM 854 C C . ARG A 1 105 ? -10.377 1.774 -1.717 1.00 86.75 105 ARG A C 1
ATOM 856 O O . ARG A 1 105 ? -9.276 1.679 -2.251 1.00 86.75 105 ARG A O 1
ATOM 863 N N . THR A 1 106 ? -11.447 2.250 -2.353 1.00 86.62 106 THR A N 1
ATOM 864 C CA . THR A 1 106 ? -11.418 2.692 -3.755 1.00 86.62 106 THR A CA 1
ATOM 865 C C . THR A 1 106 ? -10.533 3.922 -3.921 1.00 86.62 106 THR A C 1
ATOM 867 O O . THR A 1 106 ? -9.777 4.012 -4.887 1.00 86.62 106 THR A O 1
ATOM 870 N N . LEU A 1 107 ? -10.574 4.850 -2.961 1.00 86.75 107 LEU A N 1
ATOM 871 C CA . LEU A 1 107 ? -9.703 6.025 -2.960 1.00 86.75 107 LEU A CA 1
ATOM 872 C C . LEU A 1 107 ? -8.224 5.639 -2.801 1.00 86.75 107 LEU A C 1
ATOM 874 O O . LEU A 1 107 ? -7.392 6.138 -3.552 1.00 86.75 107 LEU A O 1
ATOM 878 N N . ILE A 1 108 ? -7.909 4.716 -1.887 1.00 86.44 108 ILE A N 1
ATOM 879 C CA . ILE A 1 108 ? -6.552 4.184 -1.693 1.00 86.44 108 ILE A CA 1
ATOM 880 C C . ILE A 1 108 ? -6.059 3.488 -2.963 1.00 86.44 108 ILE A C 1
ATOM 882 O O . ILE A 1 108 ? -4.947 3.758 -3.406 1.00 86.44 108 ILE A O 1
ATOM 886 N N . MET A 1 109 ? -6.883 2.637 -3.581 1.00 85.69 109 MET A N 1
ATOM 887 C CA . MET A 1 109 ? -6.535 1.971 -4.841 1.00 85.69 109 MET A CA 1
ATOM 888 C C . MET A 1 109 ? -6.278 2.982 -5.960 1.00 85.69 109 MET A C 1
ATOM 890 O O . MET A 1 109 ? -5.266 2.885 -6.652 1.00 85.69 109 MET A O 1
ATOM 894 N N . LYS A 1 110 ? -7.156 3.978 -6.123 1.00 84.81 110 LYS A N 1
ATOM 895 C CA . LYS A 1 110 ? -6.996 5.019 -7.144 1.00 84.81 110 LYS A CA 1
ATOM 896 C C . LYS A 1 110 ? -5.708 5.813 -6.939 1.00 84.81 110 LYS A C 1
ATOM 898 O O . LYS A 1 110 ? -4.985 6.034 -7.903 1.00 84.81 110 LYS A O 1
ATOM 903 N N . GLU A 1 111 ? -5.417 6.215 -5.706 1.00 84.00 111 GLU A N 1
ATOM 904 C CA . GLU A 1 111 ? -4.195 6.948 -5.368 1.00 84.00 111 GLU A CA 1
ATOM 905 C C . GLU A 1 111 ? -2.943 6.092 -5.614 1.00 84.00 111 GLU A C 1
ATOM 907 O O . GLU A 1 111 ?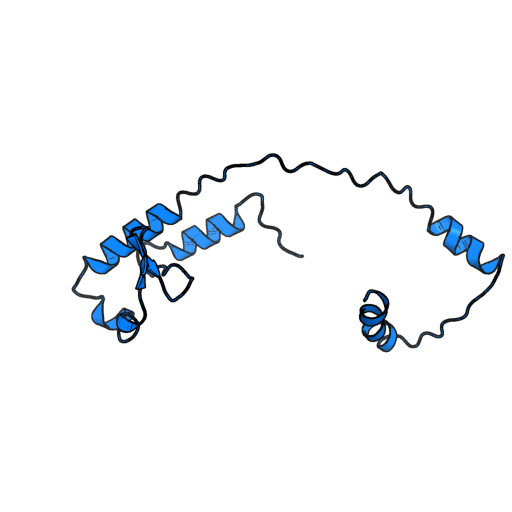 -1.997 6.552 -6.250 1.00 84.00 111 GLU A O 1
ATOM 912 N N . ALA A 1 112 ? -2.963 4.821 -5.197 1.00 80.88 112 ALA A N 1
ATOM 913 C CA . ALA A 1 112 ? -1.861 3.885 -5.412 1.00 80.88 112 ALA A CA 1
ATOM 914 C C . ALA A 1 112 ? -1.579 3.644 -6.904 1.00 80.88 112 ALA A C 1
ATOM 916 O O . ALA A 1 112 ? -0.419 3.558 -7.299 1.00 80.88 112 ALA A O 1
ATOM 917 N N . HIS A 1 113 ? -2.618 3.578 -7.741 1.00 77.62 113 HIS A N 1
ATOM 918 C CA . HIS A 1 113 ? -2.459 3.439 -9.190 1.00 77.62 113 HIS A CA 1
ATOM 919 C C . HIS A 1 113 ? -2.035 4.744 -9.877 1.00 77.62 113 HIS A C 1
ATOM 921 O O . HIS A 1 113 ? -1.217 4.709 -10.795 1.00 77.62 113 HIS A O 1
ATOM 927 N N . ALA A 1 114 ? -2.574 5.890 -9.448 1.00 75.06 114 ALA A N 1
ATOM 928 C CA . ALA A 1 114 ? -2.329 7.188 -10.077 1.00 75.06 114 ALA A CA 1
ATOM 929 C C . ALA A 1 114 ? -1.003 7.839 -9.658 1.00 75.06 114 ALA A C 1
ATOM 931 O O . ALA A 1 114 ? -0.555 8.787 -10.313 1.00 75.06 114 ALA A O 1
ATOM 932 N N . MET A 1 115 ? -0.366 7.373 -8.576 1.00 70.31 115 MET A N 1
ATOM 933 C CA . MET A 1 115 ? 0.898 7.955 -8.144 1.00 70.31 115 MET A CA 1
ATOM 934 C C . MET A 1 115 ? 1.961 7.765 -9.229 1.00 70.31 115 MET A C 1
ATOM 936 O O . MET A 1 115 ? 2.150 6.673 -9.752 1.00 70.31 115 MET A O 1
ATOM 940 N N . ARG A 1 116 ? 2.735 8.819 -9.517 1.00 65.50 116 ARG A N 1
ATOM 941 C CA . ARG A 1 116 ? 3.828 8.809 -10.516 1.00 65.50 116 ARG A CA 1
ATOM 942 C C . ARG A 1 116 ? 4.934 7.769 -10.251 1.00 65.50 116 ARG A C 1
ATOM 944 O O . ARG A 1 116 ? 5.855 7.643 -11.050 1.00 65.50 116 ARG A O 1
ATOM 951 N N . TYR A 1 117 ? 4.852 7.065 -9.126 1.00 63.84 117 TYR A N 1
ATOM 952 C CA . TYR A 1 117 ? 5.786 6.046 -8.659 1.00 63.84 117 TYR A CA 1
ATOM 953 C C . TYR A 1 117 ? 5.177 4.641 -8.632 1.00 63.84 117 TYR A C 1
ATOM 955 O O . TYR A 1 117 ? 5.803 3.735 -8.083 1.00 63.84 117 TYR A O 1
ATOM 963 N N . SER A 1 118 ? 3.983 4.436 -9.201 1.00 62.31 118 SER A N 1
ATOM 964 C CA . SER A 1 118 ? 3.440 3.096 -9.409 1.00 62.31 118 SER A CA 1
ATOM 965 C C . SER A 1 118 ? 4.287 2.380 -10.468 1.00 62.31 118 SER A C 1
ATOM 967 O O . SER A 1 118 ? 4.123 2.535 -11.675 1.00 62.31 118 SER A O 1
ATOM 969 N N . ILE A 1 119 ? 5.283 1.619 -10.013 1.00 61.28 119 ILE A N 1
ATOM 970 C CA . ILE A 1 119 ? 6.072 0.757 -10.893 1.00 61.28 119 ILE A CA 1
ATOM 971 C C . ILE A 1 119 ? 5.288 -0.543 -11.041 1.00 61.28 119 ILE A C 1
ATOM 973 O O . ILE A 1 119 ? 5.386 -1.432 -10.199 1.00 61.28 119 ILE A O 1
ATOM 977 N N . HIS A 1 120 ? 4.488 -0.641 -12.100 1.00 54.91 120 HIS A N 1
ATOM 978 C CA . HIS A 1 120 ? 3.901 -1.910 -12.510 1.00 54.91 120 HIS A CA 1
ATOM 979 C C . HIS A 1 120 ? 4.956 -2.705 -13.296 1.00 54.91 120 HIS A C 1
ATOM 981 O O . HIS A 1 120 ? 5.404 -2.228 -14.341 1.00 54.91 120 HIS A O 1
ATOM 987 N N . PRO A 1 121 ? 5.393 -3.882 -12.808 1.00 48.22 121 PRO A N 1
ATOM 988 C CA . PRO A 1 121 ? 6.238 -4.776 -13.583 1.00 48.22 121 PRO A CA 1
ATOM 989 C C . PRO A 1 121 ? 5.358 -5.432 -14.653 1.00 48.22 121 PRO A C 1
ATOM 991 O O . PRO A 1 121 ? 4.717 -6.447 -14.394 1.00 48.22 121 PRO A O 1
ATOM 994 N N . GLY A 1 122 ? 5.242 -4.772 -15.805 1.00 45.56 122 GLY A N 1
ATOM 995 C CA . GLY A 1 122 ? 4.765 -5.406 -17.035 1.00 45.56 122 GLY A CA 1
ATOM 996 C C . GLY A 1 122 ? 5.778 -6.411 -17.560 1.00 45.56 122 GLY A C 1
ATOM 997 O O . GLY A 1 122 ? 6.992 -6.197 -17.321 1.00 45.56 122 GLY A O 1
#

Solvent-accessible surface area (backbone atoms only — not comparable to full-atom values): 8150 Å² total; per-residue (Å²): 119,76,70,70,70,49,51,73,60,53,71,77,46,103,72,83,93,79,89,63,85,65,76,76,43,48,62,57,54,60,67,65,65,60,83,76,68,72,78,80,80,73,77,81,71,90,73,85,78,86,70,67,60,64,60,53,45,46,52,46,48,53,50,58,63,64,55,76,87,63,45,76,75,81,41,69,78,51,62,86,57,50,44,75,50,96,87,73,38,50,17,51,83,94,43,73,60,74,55,82,60,86,59,45,62,60,53,51,52,51,51,56,65,66,40,98,77,54,80,75,89,123

Organism: Tanacetum cinerariifolium (NCBI:txid118510)

Mean predicted aligned error: 16.97 Å